Protein AF-D7CC21-F1 (afdb_monomer_lite)

Foldseek 3Di:
DCCPDPVNVVVVVVVVVVVVLVVCLCVPLVLVDDPDPDDVSNVVSVVVSVVVSVVVVVVCVVPDDPVPPPPQDPVNVVVVVVD

Radius of gyration: 17.33 Å; chains: 1; bounding box: 35×28×47 Å

Structure (mmCIF, N/CA/C/O backbone):
data_AF-D7CC21-F1
#
_entry.id   AF-D7CC21-F1
#
loop_
_atom_site.group_PDB
_atom_site.id
_atom_site.type_symbol
_atom_site.label_atom_id
_atom_site.label_alt_id
_atom_site.label_comp_id
_atom_site.label_asym_id
_atom_site.label_entity_id
_atom_site.label_seq_id
_atom_site.pdbx_PDB_ins_code
_atom_site.Cartn_x
_atom_site.Cartn_y
_atom_site.Cartn_z
_atom_site.occupancy
_atom_site.B_iso_or_equiv
_atom_site.auth_seq_id
_atom_site.auth_comp_id
_atom_site.auth_asym_id
_atom_site.auth_atom_id
_atom_site.pdbx_PDB_model_num
ATOM 1 N N . MET A 1 1 ? 2.351 -5.939 29.873 1.00 60.31 1 MET A N 1
ATOM 2 C CA . MET A 1 1 ? 0.920 -5.559 29.831 1.00 60.31 1 MET A CA 1
ATOM 3 C C . MET A 1 1 ? 0.668 -4.229 29.105 1.00 60.31 1 MET A C 1
ATOM 5 O O . MET A 1 1 ? -0.476 -3.931 28.821 1.00 60.31 1 MET A O 1
ATOM 9 N N . GLU A 1 2 ? 1.701 -3.476 28.704 1.00 66.31 2 GLU A N 1
ATOM 10 C CA . GLU A 1 2 ? 1.572 -2.191 27.978 1.00 66.31 2 GLU A CA 1
ATOM 11 C C . GLU A 1 2 ? 0.958 -2.297 26.565 1.00 66.31 2 GLU A C 1
ATOM 13 O O . GLU A 1 2 ? 0.400 -1.333 26.052 1.00 66.31 2 GLU A O 1
ATOM 18 N N . GLN A 1 3 ? 1.051 -3.467 25.916 1.00 64.31 3 GLN A N 1
ATOM 19 C CA . GLN A 1 3 ? 0.533 -3.681 24.554 1.00 64.31 3 GLN A CA 1
ATOM 20 C C . GLN A 1 3 ? -1.002 -3.683 24.471 1.00 64.31 3 GLN A C 1
ATOM 22 O O . GLN A 1 3 ? -1.556 -3.451 23.398 1.00 64.31 3 GLN A O 1
ATOM 27 N N . GLN A 1 4 ? -1.690 -3.941 25.588 1.00 73.38 4 GLN A N 1
ATOM 28 C CA . GLN A 1 4 ? -3.154 -3.907 25.642 1.00 73.38 4 GLN A CA 1
ATOM 29 C C . GLN A 1 4 ? -3.706 -2.492 25.849 1.00 73.38 4 GLN A C 1
ATOM 31 O O . GLN A 1 4 ? -4.896 -2.270 25.659 1.00 73.38 4 GLN A O 1
ATOM 36 N N . THR A 1 5 ? -2.853 -1.524 26.188 1.00 84.44 5 THR A N 1
ATOM 37 C CA . THR A 1 5 ? -3.269 -0.141 26.412 1.00 84.44 5 THR A CA 1
ATOM 38 C C . THR A 1 5 ? -3.652 0.526 25.088 1.00 84.44 5 THR A C 1
ATOM 40 O O . THR A 1 5 ? -2.903 0.465 24.110 1.00 84.44 5 THR A O 1
ATOM 43 N N . GLU A 1 6 ? -4.782 1.239 25.056 1.00 80.88 6 GLU A N 1
ATOM 44 C CA . GLU A 1 6 ? -5.281 1.922 23.850 1.00 80.88 6 GLU A CA 1
ATOM 45 C C . GLU A 1 6 ? -4.250 2.877 23.230 1.00 80.88 6 GLU A C 1
ATOM 47 O O . GLU A 1 6 ? -4.095 2.941 22.010 1.00 80.88 6 GLU A O 1
ATOM 52 N N . ALA A 1 7 ? -3.481 3.586 24.062 1.00 83.00 7 ALA A N 1
ATOM 53 C CA . ALA A 1 7 ? -2.419 4.481 23.606 1.00 83.00 7 ALA A CA 1
ATOM 54 C C . ALA A 1 7 ? -1.323 3.743 22.816 1.00 83.00 7 ALA A C 1
ATOM 56 O O . ALA A 1 7 ? -0.811 4.263 21.820 1.00 83.00 7 ALA A O 1
ATOM 57 N N . TRP A 1 8 ? -0.980 2.518 23.227 1.00 85.00 8 TRP A N 1
ATOM 58 C CA . TRP A 1 8 ? -0.021 1.675 22.520 1.00 85.00 8 TRP A CA 1
ATOM 59 C C . TRP A 1 8 ? -0.609 1.179 21.198 1.00 85.00 8 TRP A C 1
ATOM 61 O O . TRP A 1 8 ? 0.028 1.312 20.152 1.00 85.00 8 TRP A O 1
ATOM 71 N N . GLN A 1 9 ? -1.857 0.703 21.215 1.00 80.69 9 GLN A N 1
ATOM 72 C CA . GLN A 1 9 ? -2.555 0.233 20.016 1.00 80.69 9 GLN A CA 1
ATOM 73 C C . GLN A 1 9 ? -2.709 1.336 18.966 1.00 80.69 9 GLN A C 1
ATOM 75 O O . GLN A 1 9 ? -2.490 1.092 17.782 1.00 80.69 9 GLN A O 1
ATOM 80 N N . ARG A 1 10 ? -3.012 2.569 19.385 1.00 81.56 10 ARG A N 1
ATOM 81 C CA . ARG A 1 10 ? -3.159 3.719 18.482 1.00 81.56 10 ARG A CA 1
ATOM 82 C C . ARG A 1 10 ? -1.841 4.087 17.803 1.00 81.56 10 ARG A C 1
ATOM 84 O O . ARG A 1 10 ? -1.821 4.352 16.604 1.00 81.56 10 ARG A O 1
ATOM 91 N N . ARG A 1 11 ? -0.725 4.033 18.540 1.00 82.81 11 ARG A N 1
ATOM 92 C CA . ARG A 1 11 ? 0.626 4.207 17.975 1.00 82.81 11 ARG A CA 1
ATOM 93 C C . ARG A 1 11 ? 0.990 3.059 17.032 1.00 82.81 11 ARG A C 1
ATOM 95 O O . ARG A 1 11 ? 1.545 3.291 15.960 1.00 82.81 11 ARG A O 1
ATOM 102 N N . TYR A 1 12 ? 0.643 1.828 17.399 1.00 81.38 12 TYR A N 1
ATOM 103 C CA . TYR A 1 12 ? 0.931 0.643 16.595 1.00 81.38 12 TYR A CA 1
ATOM 104 C C . TYR A 1 12 ? 0.072 0.559 15.321 1.00 81.38 12 TYR A C 1
ATOM 106 O O . TYR A 1 12 ? 0.545 0.075 14.295 1.00 81.38 12 TYR A O 1
ATOM 114 N N . ALA A 1 13 ? -1.153 1.093 15.335 1.00 78.44 13 ALA A N 1
ATOM 115 C CA . ALA A 1 13 ? -2.061 1.102 14.188 1.00 78.44 13 ALA A CA 1
ATOM 116 C C . ALA A 1 13 ? -1.458 1.806 12.962 1.00 78.44 13 ALA A C 1
ATOM 118 O O . ALA A 1 13 ? -1.632 1.336 11.838 1.00 78.44 13 ALA A O 1
ATOM 119 N N . ILE A 1 14 ? -0.690 2.880 13.175 1.00 79.69 14 ILE A N 1
ATOM 120 C CA . ILE A 1 14 ? 0.023 3.595 12.106 1.00 79.69 14 ILE A CA 1
ATOM 121 C C . ILE A 1 14 ? 1.047 2.668 11.439 1.00 79.69 14 ILE A C 1
ATOM 123 O O . ILE A 1 14 ? 1.095 2.554 10.213 1.00 79.69 14 ILE A O 1
ATOM 127 N N . ARG A 1 15 ? 1.830 1.947 12.250 1.00 81.25 15 ARG A N 1
ATOM 128 C CA . ARG A 1 15 ? 2.837 0.994 11.766 1.00 81.25 15 ARG A CA 1
ATOM 129 C C . ARG A 1 15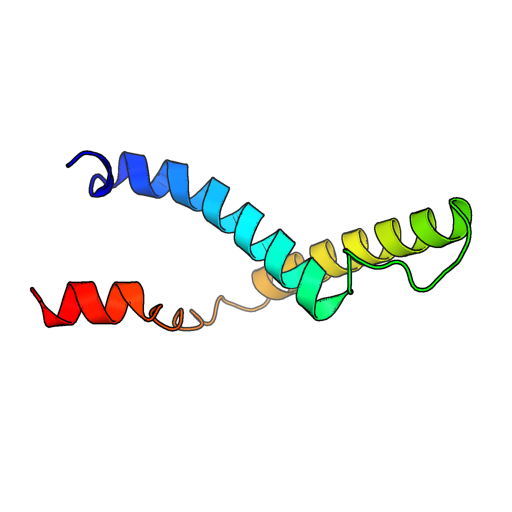 ? 2.194 -0.175 11.020 1.00 81.25 15 ARG A C 1
ATOM 131 O O . ARG A 1 15 ? 2.602 -0.486 9.903 1.00 81.25 15 ARG A O 1
ATOM 138 N N . ALA A 1 16 ? 1.154 -0.767 11.603 1.00 79.06 16 ALA A N 1
ATOM 139 C CA . ALA A 1 16 ? 0.398 -1.850 10.984 1.00 79.06 16 ALA A CA 1
ATOM 140 C C . ALA A 1 16 ? -0.222 -1.425 9.638 1.00 79.06 16 ALA A C 1
ATOM 142 O O . ALA A 1 16 ? -0.277 -2.222 8.703 1.00 79.06 16 ALA A O 1
ATOM 143 N N . GLY A 1 17 ? -0.639 -0.159 9.508 1.00 77.50 17 GLY A N 1
ATOM 144 C CA . GLY A 1 17 ? -1.136 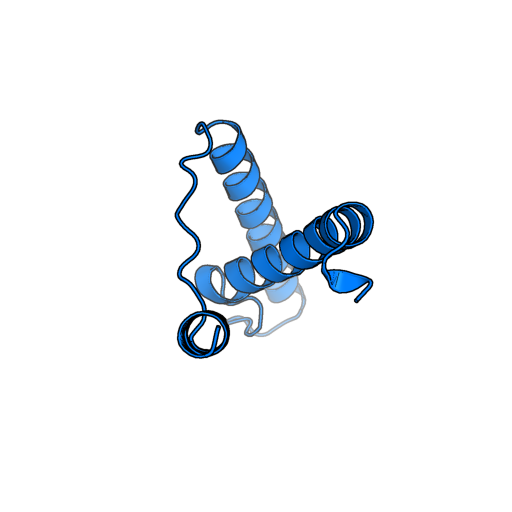0.404 8.251 1.00 77.50 17 GLY A CA 1
ATOM 145 C C . GLY A 1 17 ? -0.083 0.433 7.138 1.00 77.50 17 GLY A C 1
ATOM 146 O O . GLY A 1 17 ? -0.371 0.050 6.000 1.00 77.50 17 GLY A O 1
ATOM 147 N N . ILE A 1 18 ? 1.156 0.827 7.453 1.00 79.38 18 ILE A N 1
ATOM 148 C CA . ILE A 1 18 ? 2.265 0.826 6.481 1.00 79.38 18 ILE A CA 1
ATOM 149 C C . ILE A 1 18 ? 2.612 -0.607 6.061 1.00 79.38 18 ILE A C 1
ATOM 151 O O . ILE A 1 18 ? 2.740 -0.890 4.869 1.00 79.38 18 ILE A O 1
ATOM 155 N N . GLU A 1 19 ? 2.710 -1.531 7.017 1.00 82.38 19 GLU A N 1
ATOM 156 C CA . GLU A 1 19 ? 3.009 -2.940 6.739 1.00 82.38 19 GLU A CA 1
ATOM 157 C C . GLU A 1 19 ? 1.926 -3.590 5.858 1.00 82.38 19 GLU A C 1
ATOM 159 O O . GLU A 1 19 ? 2.249 -4.300 4.900 1.00 82.38 19 GLU A O 1
ATOM 164 N N . ALA A 1 20 ? 0.647 -3.285 6.107 1.00 77.50 20 ALA A N 1
ATOM 165 C CA . ALA A 1 20 ? -0.465 -3.733 5.270 1.00 77.50 20 ALA A CA 1
ATOM 166 C C . ALA A 1 20 ? -0.358 -3.201 3.829 1.00 77.50 20 ALA A C 1
ATOM 168 O O . ALA A 1 20 ? -0.504 -3.973 2.878 1.00 77.50 20 ALA A O 1
ATOM 169 N N . THR A 1 21 ? -0.018 -1.919 3.671 1.00 79.56 21 THR A N 1
ATOM 170 C CA . THR A 1 21 ? 0.165 -1.266 2.363 1.00 79.56 21 THR A CA 1
ATOM 171 C C . THR A 1 21 ? 1.301 -1.917 1.566 1.00 79.56 21 THR A C 1
ATOM 173 O O . THR A 1 21 ? 1.143 -2.255 0.392 1.00 79.56 21 THR A O 1
ATOM 176 N N . ILE A 1 22 ? 2.443 -2.176 2.210 1.00 79.88 22 ILE A N 1
ATOM 177 C CA . ILE A 1 22 ? 3.568 -2.882 1.579 1.00 79.88 22 ILE A CA 1
ATOM 178 C C . ILE A 1 22 ? 3.131 -4.286 1.145 1.00 79.88 22 ILE A C 1
ATOM 180 O O . ILE A 1 22 ? 3.426 -4.719 0.032 1.00 79.88 22 ILE A O 1
ATOM 184 N N . SER A 1 23 ? 2.394 -4.993 2.001 1.00 80.31 23 SER A N 1
ATOM 185 C CA . SER A 1 23 ? 1.876 -6.332 1.719 1.00 80.31 23 SER A CA 1
ATOM 186 C C . SER A 1 23 ? 0.948 -6.357 0.493 1.00 80.31 23 SER A C 1
ATOM 188 O O . SER A 1 23 ? 1.044 -7.261 -0.339 1.00 80.31 23 SER A O 1
ATOM 190 N N . GLN A 1 24 ? 0.081 -5.349 0.352 1.00 80.38 24 GLN A N 1
ATOM 191 C CA . GLN A 1 24 ? -0.787 -5.160 -0.813 1.00 80.38 24 GLN A CA 1
ATOM 192 C C . GLN A 1 24 ? 0.029 -4.891 -2.079 1.00 80.38 24 GLN A C 1
ATOM 194 O O . GLN A 1 24 ? -0.127 -5.612 -3.060 1.00 80.38 24 GLN A O 1
ATOM 199 N N . ASN A 1 25 ? 0.965 -3.942 -2.042 1.00 82.25 25 ASN A N 1
ATOM 200 C CA . ASN A 1 25 ? 1.795 -3.600 -3.201 1.00 82.25 25 ASN A CA 1
ATOM 201 C C . ASN A 1 25 ? 2.650 -4.784 -3.679 1.00 82.25 25 ASN A C 1
ATOM 203 O O . ASN A 1 25 ? 2.837 -4.989 -4.879 1.00 82.25 25 ASN A O 1
ATOM 207 N N . VAL A 1 26 ? 3.144 -5.613 -2.755 1.00 82.19 26 VAL A N 1
ATOM 208 C CA . VAL A 1 26 ? 3.881 -6.835 -3.104 1.00 82.19 26 VAL A CA 1
ATOM 209 C C . VAL A 1 26 ? 2.979 -7.861 -3.795 1.00 82.19 26 VAL A C 1
ATOM 211 O O . VAL A 1 26 ? 3.406 -8.438 -4.793 1.00 82.19 26 VAL A O 1
ATOM 214 N N . ARG A 1 27 ? 1.753 -8.088 -3.300 1.00 80.38 27 ARG A N 1
ATOM 215 C CA . ARG A 1 27 ? 0.827 -9.082 -3.874 1.00 80.38 27 ARG A CA 1
ATOM 216 C C . ARG A 1 27 ? 0.194 -8.632 -5.188 1.00 80.38 27 ARG A C 1
ATOM 218 O O . ARG A 1 27 ? 0.102 -9.438 -6.105 1.00 80.38 27 ARG A O 1
ATOM 225 N N . THR A 1 28 ? -0.233 -7.376 -5.275 1.00 78.38 28 THR A N 1
ATOM 226 C CA . THR A 1 28 ? -0.986 -6.853 -6.423 1.00 7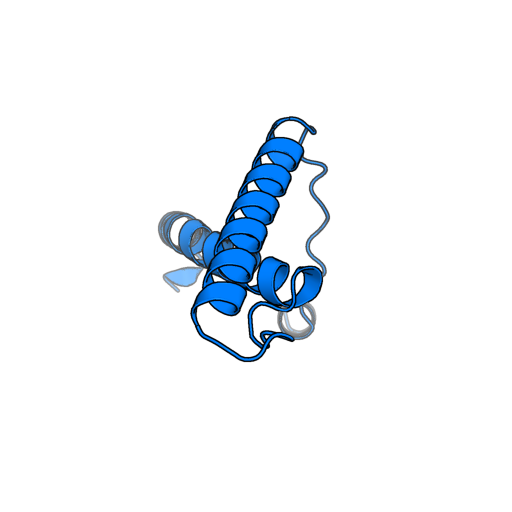8.38 28 THR A CA 1
ATOM 227 C C . THR A 1 28 ? -0.062 -6.395 -7.549 1.00 78.38 28 THR A C 1
ATOM 229 O O . THR A 1 28 ? -0.332 -6.666 -8.714 1.00 78.38 28 THR A O 1
ATOM 232 N N . CYS A 1 29 ? 1.054 -5.739 -7.217 1.00 72.19 29 CYS A N 1
ATOM 233 C CA . CYS A 1 29 ? 1.933 -5.106 -8.208 1.00 72.19 29 CYS A CA 1
ATOM 234 C C . CYS A 1 29 ? 3.284 -5.819 -8.374 1.00 72.19 29 CYS A C 1
ATOM 236 O O . CYS A 1 29 ? 4.093 -5.420 -9.209 1.00 72.19 29 CYS A O 1
ATOM 238 N N . GLY A 1 30 ? 3.561 -6.869 -7.590 1.00 76.31 30 GLY A N 1
ATOM 239 C CA . GLY A 1 30 ? 4.812 -7.621 -7.698 1.00 76.31 30 GLY A CA 1
ATOM 240 C C . GLY A 1 30 ? 6.052 -6.791 -7.351 1.00 76.31 30 GLY A C 1
ATOM 241 O O . GLY A 1 30 ? 7.112 -7.024 -7.927 1.00 76.31 30 GLY A O 1
ATOM 242 N N . LEU A 1 31 ? 5.937 -5.842 -6.410 1.00 76.38 31 LEU A N 1
ATOM 243 C CA . LEU A 1 31 ? 6.968 -4.843 -6.065 1.00 76.38 31 LEU A CA 1
ATOM 244 C C . LEU A 1 31 ? 8.386 -5.427 -5.866 1.00 76.38 31 LEU A C 1
ATOM 246 O O . LEU A 1 31 ? 9.375 -4.779 -6.181 1.00 76.38 31 LEU A O 1
ATOM 250 N N . ARG A 1 32 ? 8.505 -6.668 -5.372 1.00 77.12 32 ARG A N 1
ATOM 251 C CA . ARG A 1 32 ? 9.803 -7.324 -5.107 1.00 77.12 32 ARG A CA 1
ATOM 252 C C . ARG A 1 32 ? 10.517 -7.850 -6.355 1.00 77.12 32 ARG A C 1
ATOM 254 O O . ARG A 1 32 ? 11.672 -8.254 -6.256 1.00 77.12 32 ARG A O 1
ATOM 261 N N . ARG A 1 33 ? 9.849 -7.904 -7.511 1.00 74.25 33 ARG A N 1
ATOM 262 C CA . ARG A 1 33 ? 10.430 -8.431 -8.749 1.00 74.25 33 ARG A CA 1
ATOM 263 C C . ARG A 1 33 ? 10.024 -7.561 -9.935 1.00 74.25 33 ARG A C 1
ATOM 265 O O . ARG A 1 33 ? 8.916 -7.665 -10.457 1.00 74.25 33 ARG A O 1
ATOM 272 N N . SER A 1 34 ? 10.962 -6.736 -10.395 1.00 71.75 34 SER A N 1
ATOM 273 C CA . SER A 1 34 ? 10.836 -6.051 -11.682 1.00 71.75 34 SER A CA 1
ATOM 274 C C . SER A 1 34 ? 10.930 -7.083 -12.803 1.00 71.75 34 SER A C 1
ATOM 276 O O . SER A 1 34 ? 11.898 -7.842 -12.874 1.00 71.75 34 SER A O 1
ATOM 278 N N . ARG A 1 35 ? 9.909 -7.147 -13.665 1.00 74.06 35 ARG A N 1
ATOM 279 C CA . ARG A 1 35 ? 9.927 -8.019 -14.857 1.00 74.06 35 ARG A CA 1
ATOM 280 C C . ARG A 1 35 ? 10.806 -7.439 -15.970 1.00 74.06 35 ARG A C 1
ATOM 282 O O . ARG A 1 35 ? 11.078 -8.122 -16.953 1.00 74.06 35 ARG A O 1
ATOM 289 N N . TYR A 1 36 ? 11.261 -6.196 -15.811 1.00 74.81 36 TYR A N 1
ATOM 290 C CA . TYR A 1 36 ? 12.055 -5.477 -16.794 1.00 74.81 36 TYR A CA 1
ATOM 291 C C . TYR A 1 36 ? 13.527 -5.424 -16.390 1.00 74.81 36 TYR A C 1
ATOM 293 O O . TYR A 1 36 ? 13.873 -5.149 -15.243 1.00 74.81 36 TYR A O 1
ATOM 301 N N . ARG A 1 37 ? 14.412 -5.642 -17.365 1.00 76.12 37 ARG A N 1
ATOM 302 C CA . ARG A 1 37 ? 15.854 -5.428 -17.203 1.00 76.12 37 ARG A CA 1
ATOM 303 C C . ARG A 1 37 ? 16.175 -3.950 -17.449 1.00 76.12 37 ARG A C 1
ATOM 305 O O . ARG A 1 37 ? 15.733 -3.387 -18.450 1.00 76.12 37 ARG A O 1
ATOM 312 N N . GLY A 1 38 ? 16.930 -3.338 -16.536 1.00 82.56 38 GLY A N 1
ATOM 313 C CA . GLY A 1 38 ? 17.362 -1.937 -16.607 1.00 82.56 38 GLY A CA 1
ATOM 314 C C . GLY A 1 38 ? 16.681 -1.011 -15.590 1.00 82.56 38 GLY A C 1
ATOM 315 O O . GLY A 1 38 ? 15.485 -1.130 -15.301 1.00 82.56 38 GLY A O 1
ATOM 316 N N . LEU A 1 39 ? 17.459 -0.065 -15.052 1.00 82.69 39 LEU A N 1
ATOM 317 C CA . LEU A 1 39 ? 17.035 0.857 -13.989 1.00 82.69 39 LEU A CA 1
ATOM 318 C C . LEU A 1 39 ? 15.907 1.794 -14.433 1.00 82.69 39 LEU A C 1
ATOM 320 O O . LEU A 1 39 ? 14.942 1.960 -13.696 1.00 82.69 39 LEU A O 1
ATOM 324 N N . ALA A 1 40 ? 15.963 2.332 -15.654 1.00 83.75 40 ALA A N 1
ATOM 325 C CA . ALA A 1 40 ? 14.936 3.245 -16.165 1.00 83.75 40 ALA A CA 1
ATOM 326 C C . ALA A 1 40 ? 13.543 2.591 -16.238 1.00 83.75 40 ALA A C 1
ATOM 328 O O . ALA A 1 40 ? 12.555 3.159 -15.778 1.00 83.75 40 ALA A O 1
ATOM 329 N N . ARG A 1 41 ? 13.456 1.354 -16.746 1.00 80.94 41 ARG A N 1
ATOM 330 C CA . ARG A 1 41 ? 12.184 0.608 -16.814 1.00 80.94 41 ARG A CA 1
ATOM 331 C C . ARG A 1 41 ? 11.689 0.191 -15.430 1.00 80.94 41 ARG A C 1
ATOM 333 O O . ARG A 1 41 ? 10.491 0.213 -15.166 1.00 80.94 41 ARG A O 1
ATOM 340 N N . THR A 1 42 ? 12.617 -0.132 -14.531 1.00 84.31 42 THR A N 1
ATOM 341 C CA . THR A 1 42 ? 12.301 -0.447 -13.132 1.00 84.31 42 THR A CA 1
ATOM 342 C C . THR A 1 42 ? 11.774 0.785 -12.395 1.00 84.31 42 THR A C 1
ATOM 344 O O . THR A 1 42 ? 10.821 0.669 -11.631 1.00 84.31 42 THR A O 1
ATOM 347 N N . HIS A 1 43 ? 12.330 1.968 -12.653 1.00 84.38 43 HIS A N 1
ATOM 348 C CA . HIS A 1 43 ? 11.867 3.231 -12.084 1.00 84.38 43 HIS A CA 1
ATOM 349 C C . HIS A 1 43 ? 10.420 3.539 -12.488 1.00 84.38 43 HIS A C 1
ATOM 351 O O . HIS A 1 43 ? 9.581 3.795 -11.628 1.00 84.38 43 HIS A O 1
ATOM 357 N N . VAL A 1 44 ? 10.092 3.402 -13.778 1.00 85.81 44 VAL A N 1
ATOM 358 C CA . VAL A 1 44 ? 8.715 3.569 -14.273 1.00 85.81 44 VAL A CA 1
ATOM 359 C C . VAL A 1 44 ? 7.759 2.575 -13.603 1.00 85.81 44 VAL A C 1
ATOM 361 O O . VAL A 1 44 ? 6.689 2.973 -13.149 1.00 85.81 44 VAL A O 1
ATOM 364 N N . GLN A 1 45 ? 8.151 1.303 -13.455 1.00 85.44 45 GLN A N 1
ATOM 365 C CA . GLN A 1 45 ? 7.339 0.313 -12.734 1.00 85.44 45 GLN A CA 1
ATOM 366 C C . GLN A 1 45 ? 7.075 0.732 -11.277 1.00 85.44 45 GLN A C 1
ATOM 368 O O . GLN A 1 45 ? 5.955 0.571 -10.789 1.00 85.44 45 GLN A O 1
ATOM 373 N N . HIS A 1 46 ? 8.075 1.280 -10.581 1.00 86.25 46 HIS A N 1
ATOM 374 C CA . HIS A 1 46 ? 7.909 1.754 -9.205 1.00 86.25 46 HIS A CA 1
ATOM 375 C C . HIS A 1 46 ? 6.987 2.974 -9.122 1.00 86.25 46 HIS A C 1
ATOM 377 O O . HIS A 1 46 ? 6.117 2.995 -8.253 1.00 86.25 46 HIS A O 1
ATOM 383 N N . ILE A 1 47 ? 7.104 3.937 -10.045 1.00 88.50 47 ILE A N 1
ATOM 384 C CA . ILE A 1 47 ? 6.197 5.094 -10.114 1.00 88.50 47 ILE A CA 1
ATOM 385 C C . ILE A 1 47 ? 4.755 4.633 -10.330 1.00 88.50 47 ILE A C 1
ATOM 387 O O . ILE A 1 47 ? 3.862 5.042 -9.593 1.00 88.50 47 ILE A O 1
ATOM 391 N N . LEU A 1 48 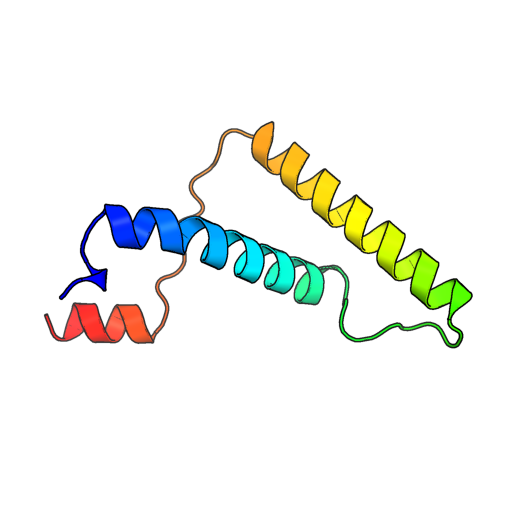? 4.523 3.743 -11.298 1.00 85.69 48 LEU A N 1
ATOM 392 C CA . LEU A 1 48 ? 3.185 3.215 -11.573 1.00 85.69 48 LEU A CA 1
ATOM 393 C C . LEU A 1 48 ? 2.631 2.417 -10.385 1.00 85.69 48 LEU A C 1
ATOM 395 O O . LEU A 1 48 ? 1.445 2.507 -10.086 1.00 85.69 48 LEU A O 1
ATOM 399 N N . THR A 1 49 ? 3.486 1.685 -9.664 1.00 85.25 49 THR A N 1
ATOM 400 C CA . THR A 1 49 ? 3.090 0.972 -8.438 1.00 85.25 49 THR A CA 1
ATOM 401 C C . THR A 1 49 ? 2.709 1.944 -7.317 1.00 85.25 49 THR A C 1
ATOM 403 O O . THR A 1 49 ? 1.712 1.729 -6.630 1.00 85.25 49 THR A O 1
ATOM 406 N N . ALA A 1 50 ? 3.460 3.036 -7.144 1.00 86.56 50 ALA A N 1
ATOM 407 C CA . ALA A 1 50 ? 3.134 4.084 -6.177 1.00 86.56 50 ALA A CA 1
ATOM 408 C C . ALA A 1 50 ? 1.816 4.792 -6.534 1.00 86.56 50 ALA A C 1
ATOM 410 O O . ALA A 1 50 ? 0.983 5.025 -5.659 1.00 86.56 50 ALA A O 1
ATO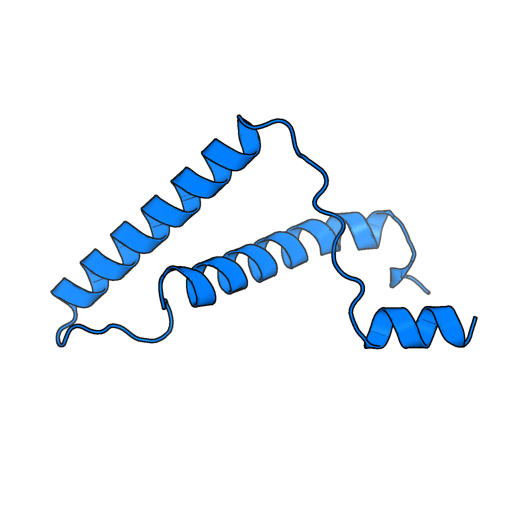M 411 N N . LEU A 1 51 ? 1.592 5.070 -7.821 1.00 88.44 51 LEU A N 1
ATOM 412 C CA . LEU A 1 51 ? 0.340 5.634 -8.322 1.00 88.44 51 LEU A CA 1
ATOM 413 C C . LEU A 1 51 ? -0.843 4.694 -8.054 1.00 88.44 51 LEU A C 1
ATOM 415 O O . LEU A 1 51 ? -1.845 5.131 -7.495 1.00 88.44 51 LEU A O 1
ATOM 419 N N . ALA A 1 52 ? -0.707 3.403 -8.373 1.00 86.25 52 ALA A N 1
ATOM 420 C CA . ALA A 1 52 ? -1.736 2.401 -8.102 1.00 86.25 52 ALA A CA 1
ATOM 421 C C . ALA A 1 52 ? -2.084 2.332 -6.606 1.00 86.25 52 ALA A C 1
ATOM 423 O O . ALA A 1 52 ? -3.260 2.344 -6.257 1.00 86.25 52 ALA A O 1
ATOM 424 N N . CYS A 1 53 ? -1.072 2.349 -5.731 1.00 84.19 53 CYS A N 1
ATOM 425 C CA . CYS A 1 53 ? -1.255 2.381 -4.280 1.00 84.19 53 CYS A CA 1
ATOM 426 C C . CYS A 1 53 ? -2.065 3.606 -3.823 1.00 84.19 53 CYS A C 1
ATOM 428 O O . CYS A 1 53 ? -2.997 3.476 -3.024 1.00 84.19 53 CYS A O 1
ATOM 430 N N . ASN A 1 54 ? -1.727 4.796 -4.327 1.00 85.69 54 ASN A N 1
ATOM 431 C CA . ASN A 1 54 ? -2.450 6.025 -3.997 1.00 85.69 54 ASN A CA 1
ATOM 432 C C . ASN A 1 54 ? -3.898 5.984 -4.501 1.00 85.69 54 ASN A C 1
ATOM 434 O O . ASN A 1 54 ? -4.804 6.334 -3.749 1.00 85.69 54 ASN A O 1
ATOM 438 N N . LEU A 1 55 ? -4.130 5.492 -5.722 1.00 85.75 55 LEU A N 1
ATOM 439 C CA . LEU A 1 55 ? -5.476 5.334 -6.278 1.00 85.75 55 LEU A CA 1
ATOM 440 C C . LEU A 1 55 ? -6.328 4.367 -5.454 1.00 85.75 55 LEU A C 1
ATOM 442 O O . LEU A 1 55 ? -7.467 4.698 -5.146 1.00 85.75 55 LEU A O 1
ATOM 446 N N . THR A 1 56 ? -5.783 3.219 -5.033 1.00 82.94 56 THR A N 1
ATOM 447 C CA . THR A 1 56 ? -6.513 2.295 -4.149 1.00 82.94 56 THR A CA 1
ATOM 448 C C . THR A 1 56 ? -6.868 2.935 -2.813 1.00 82.94 56 THR A C 1
ATOM 450 O O . THR A 1 56 ? -7.990 2.780 -2.359 1.00 82.94 56 THR A O 1
ATOM 453 N N . ARG A 1 57 ? -5.970 3.728 -2.214 1.00 79.88 57 ARG A N 1
ATOM 454 C CA . ARG A 1 57 ? -6.269 4.434 -0.956 1.00 79.88 57 ARG A CA 1
ATOM 455 C C . ARG A 1 57 ? -7.371 5.475 -1.110 1.00 79.88 57 ARG A C 1
ATOM 457 O O . ARG A 1 57 ? -8.178 5.635 -0.205 1.00 79.88 57 ARG A O 1
ATOM 464 N N . VAL A 1 58 ? -7.370 6.211 -2.220 1.00 84.38 58 VAL A N 1
ATOM 465 C CA . VAL A 1 58 ? -8.419 7.192 -2.515 1.00 84.38 58 VAL A CA 1
ATOM 466 C C . VAL A 1 58 ? -9.741 6.476 -2.778 1.00 84.38 58 VAL A C 1
ATOM 468 O O . VAL A 1 58 ? -10.761 6.886 -2.239 1.00 84.38 58 VAL A O 1
ATOM 471 N N . ALA A 1 59 ? -9.722 5.375 -3.531 1.00 84.44 59 ALA A N 1
ATOM 472 C CA . ALA A 1 59 ? -10.902 4.547 -3.756 1.00 84.44 59 ALA A CA 1
ATOM 473 C C . ALA A 1 59 ? -11.472 3.997 -2.439 1.00 84.44 59 ALA A C 1
ATOM 475 O O . ALA A 1 59 ? -12.671 4.107 -2.224 1.00 84.44 59 ALA A O 1
ATOM 476 N N . ASP A 1 60 ? -10.621 3.502 -1.536 1.00 81.06 60 ASP A N 1
ATOM 477 C CA . ASP A 1 60 ? -11.008 3.014 -0.204 1.00 81.06 60 ASP A CA 1
ATOM 478 C C . ASP A 1 60 ? -11.471 4.135 0.745 1.00 81.06 60 ASP A C 1
ATOM 480 O O . ASP A 1 60 ? -12.127 3.860 1.742 1.00 81.06 60 ASP A O 1
ATOM 484 N N . TRP A 1 61 ? -11.091 5.392 0.490 1.00 78.94 61 TRP A N 1
ATOM 485 C CA . TRP A 1 61 ? -11.565 6.548 1.259 1.00 78.94 61 TRP A CA 1
ATOM 486 C C . TRP A 1 61 ? -12.926 7.046 0.761 1.00 78.94 61 TRP A C 1
ATOM 488 O O . TRP A 1 61 ? -13.745 7.488 1.560 1.00 78.94 61 TRP A O 1
ATOM 498 N N . ILE A 1 62 ? -13.159 6.979 -0.554 1.00 85.06 62 ILE A N 1
ATOM 499 C CA . ILE A 1 62 ? -14.429 7.362 -1.188 1.00 85.06 62 ILE A CA 1
ATOM 500 C C . ILE A 1 62 ? -15.485 6.272 -0.985 1.00 85.06 62 ILE A C 1
ATOM 502 O O . ILE A 1 62 ? -16.653 6.574 -0.753 1.00 85.06 62 ILE A O 1
ATOM 506 N N . ALA A 1 63 ? -15.092 5.003 -1.093 1.00 80.44 63 ALA A N 1
ATOM 507 C CA . ALA A 1 63 ? -15.944 3.889 -0.725 1.00 80.44 63 ALA A CA 1
ATOM 508 C C . ALA A 1 63 ? -16.016 3.841 0.804 1.00 80.44 63 ALA A C 1
ATOM 510 O O . ALA A 1 63 ? -15.009 3.573 1.452 1.00 80.44 63 ALA A O 1
ATOM 511 N N . GLU A 1 64 ? -17.192 4.112 1.378 1.00 65.38 64 GLU A N 1
ATOM 512 C CA . GLU A 1 64 ? -17.449 3.958 2.816 1.00 65.38 64 GLU A CA 1
ATOM 513 C C . GLU A 1 64 ? -16.796 2.657 3.315 1.00 65.38 64 GLU A C 1
ATOM 515 O O . GLU A 1 64 ? -16.982 1.616 2.667 1.00 65.38 64 GLU A O 1
ATOM 520 N N . PRO A 1 65 ? -16.003 2.675 4.407 1.00 59.75 65 PRO A N 1
ATOM 521 C CA . PRO A 1 65 ? -15.234 1.518 4.822 1.00 59.75 65 PRO A CA 1
ATOM 522 C C . PRO A 1 65 ? -16.184 0.383 5.193 1.00 59.75 65 PRO A C 1
ATOM 524 O O . PRO A 1 65 ? -16.603 0.237 6.342 1.00 59.75 65 PRO A O 1
ATOM 527 N N . THR A 1 66 ? -16.464 -0.500 4.234 1.00 54.03 66 THR A N 1
ATOM 528 C CA . THR A 1 66 ? -16.839 -1.872 4.546 1.00 54.03 66 THR A CA 1
ATOM 529 C C . THR A 1 66 ? -15.683 -2.392 5.369 1.00 54.03 66 THR A C 1
ATOM 531 O O . THR A 1 66 ? -14.609 -2.671 4.835 1.00 54.03 66 THR A O 1
ATOM 534 N N . THR A 1 67 ? -15.883 -2.439 6.685 1.00 58.09 67 THR A N 1
ATOM 535 C CA . THR A 1 67 ? -15.001 -3.08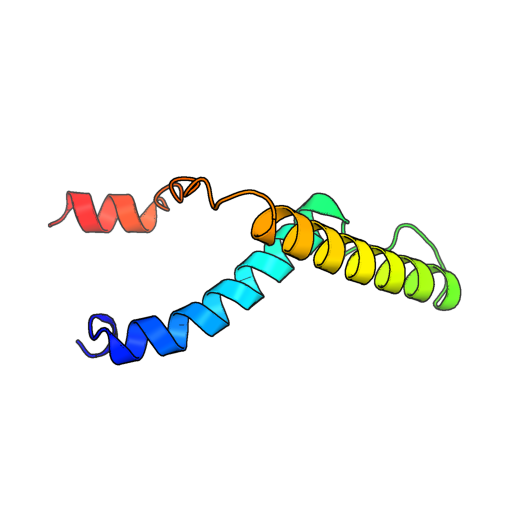0 7.647 1.00 58.09 67 THR A CA 1
ATOM 536 C C . THR A 1 67 ? -14.840 -4.511 7.174 1.00 58.09 67 THR A C 1
ATOM 538 O O . THR A 1 67 ? -15.603 -5.412 7.512 1.00 58.09 67 THR A O 1
ATOM 541 N N . THR A 1 68 ? -13.865 -4.726 6.296 1.00 57.12 68 THR A N 1
ATOM 542 C CA . THR A 1 68 ? -13.528 -6.041 5.796 1.00 57.12 68 THR A CA 1
ATOM 543 C C . THR A 1 68 ? -12.978 -6.733 7.016 1.00 57.12 68 THR A C 1
ATOM 545 O O . THR A 1 68 ? -11.874 -6.436 7.475 1.00 57.12 68 THR A O 1
ATOM 548 N N . ARG A 1 69 ? -13.826 -7.575 7.617 1.00 56.16 69 ARG A N 1
ATOM 549 C CA . ARG A 1 69 ? -13.527 -8.335 8.822 1.00 56.16 69 ARG A CA 1
ATOM 550 C C . ARG A 1 69 ? -12.142 -8.934 8.640 1.00 56.16 69 ARG A C 1
ATOM 552 O O . ARG A 1 69 ? -11.962 -9.826 7.805 1.00 56.16 69 ARG A O 1
ATOM 559 N N . ARG A 1 70 ? -11.150 -8.398 9.363 1.00 63.66 70 ARG A N 1
ATOM 560 C CA . ARG A 1 70 ? -9.781 -8.914 9.305 1.00 63.66 70 ARG A CA 1
ATOM 561 C C . ARG A 1 70 ? -9.891 -10.395 9.621 1.00 63.66 70 ARG A C 1
ATOM 563 O O . ARG A 1 70 ? -10.393 -10.750 10.686 1.00 63.66 70 ARG A O 1
ATOM 570 N N . ARG A 1 71 ? -9.478 -11.265 8.694 1.00 62.25 71 ARG A N 1
ATOM 571 C CA . ARG A 1 71 ? -9.399 -12.690 9.019 1.00 62.25 71 ARG A CA 1
ATOM 572 C C . ARG A 1 71 ? -8.462 -12.812 10.214 1.00 62.25 71 ARG A C 1
ATOM 574 O O . ARG A 1 71 ? -7.319 -12.361 10.138 1.00 62.25 71 ARG A O 1
ATOM 581 N N . SER A 1 72 ? -8.959 -13.394 11.300 1.00 67.06 72 SER A N 1
ATOM 582 C CA . SER A 1 72 ? -8.141 -13.725 12.458 1.00 67.06 72 SER A CA 1
ATOM 583 C C . SER A 1 72 ? -6.958 -14.569 11.989 1.00 67.06 72 SER A C 1
ATOM 585 O O . SER A 1 72 ? -7.130 -15.558 11.269 1.00 67.06 72 SER A O 1
ATOM 587 N N . THR A 1 73 ? -5.745 -14.167 12.359 1.00 77.06 73 THR A N 1
ATOM 588 C CA . THR A 1 73 ? -4.558 -14.984 12.099 1.00 77.06 73 THR A CA 1
ATOM 589 C C . THR A 1 73 ? -4.661 -16.285 12.899 1.00 77.06 73 THR A C 1
ATOM 591 O O . THR A 1 73 ? -5.336 -16.337 13.927 1.00 77.06 73 THR A O 1
ATOM 594 N N . ARG A 1 74 ? -3.982 -17.353 12.457 1.00 79.38 74 ARG A N 1
ATOM 595 C CA . ARG A 1 74 ? -3.968 -18.634 13.194 1.00 79.38 74 ARG A CA 1
ATOM 596 C C . ARG A 1 74 ? -3.490 -18.460 14.638 1.00 79.38 74 ARG A C 1
ATOM 598 O O . ARG A 1 74 ? -4.019 -19.093 15.536 1.00 79.38 74 ARG A O 1
ATOM 605 N N . PHE A 1 75 ? -2.542 -17.551 14.848 1.00 79.19 75 PHE A N 1
ATOM 606 C CA . PHE A 1 75 ? -2.059 -17.186 16.174 1.00 79.19 75 PHE A CA 1
ATOM 607 C C . PHE A 1 75 ? -3.151 -16.541 17.037 1.00 79.19 75 PHE A C 1
ATOM 609 O O . PHE A 1 75 ? -3.350 -16.954 18.170 1.00 79.19 75 PHE A O 1
ATOM 616 N N . HIS A 1 76 ? -3.917 -15.593 16.483 1.00 77.75 76 HIS A N 1
ATOM 617 C CA . HIS A 1 76 ? -5.046 -14.990 17.194 1.00 77.75 76 HIS A CA 1
ATOM 618 C C . HIS A 1 76 ? -6.098 -16.037 17.575 1.00 77.75 76 HIS A C 1
ATOM 620 O O . HIS A 1 76 ? -6.603 -16.005 18.688 1.00 77.75 76 HIS A O 1
ATOM 626 N N . ALA A 1 77 ? -6.400 -16.979 16.674 1.00 82.44 77 ALA A N 1
ATOM 627 C CA . ALA A 1 77 ? -7.333 -18.068 16.958 1.00 82.44 77 ALA A CA 1
ATOM 628 C C . ALA A 1 77 ? -6.842 -18.982 18.097 1.00 82.44 77 ALA A C 1
ATOM 630 O O . ALA A 1 77 ? -7.650 -19.397 18.921 1.00 82.44 77 ALA A O 1
ATOM 631 N N . LEU A 1 78 ? -5.532 -19.255 18.173 1.00 84.62 78 LEU A N 1
ATOM 632 C CA . LEU A 1 78 ? -4.937 -20.009 19.280 1.00 84.62 78 LEU A CA 1
ATOM 633 C C . LEU A 1 78 ? -5.052 -19.247 20.604 1.00 84.62 78 LEU A C 1
ATOM 635 O O . LEU A 1 78 ? -5.534 -19.819 21.571 1.00 84.62 78 LEU A O 1
ATOM 639 N N . CYS A 1 79 ? -4.693 -17.960 20.636 1.00 82.75 79 CYS A N 1
ATOM 640 C CA . CYS A 1 79 ? -4.788 -17.153 21.855 1.00 82.75 79 CYS A CA 1
ATOM 641 C C . CYS A 1 79 ? -6.225 -17.033 22.383 1.00 82.75 79 CYS A C 1
ATOM 643 O O . CYS A 1 79 ? -6.414 -17.036 23.593 1.00 82.75 79 CYS A O 1
ATOM 645 N N . THR A 1 80 ? -7.227 -16.947 21.499 1.00 78.50 80 THR A N 1
ATOM 646 C CA . THR A 1 80 ? -8.645 -16.914 21.899 1.00 78.50 80 THR A CA 1
ATOM 647 C C . THR A 1 80 ? -9.208 -18.279 22.281 1.00 78.50 80 THR A C 1
ATOM 649 O O . THR A 1 80 ? -10.215 -18.325 22.966 1.00 78.50 80 THR A O 1
ATOM 652 N N . ALA A 1 81 ? -8.615 -19.380 21.810 1.00 79.62 81 ALA A N 1
ATOM 653 C CA . ALA A 1 81 ? -9.046 -20.733 22.173 1.00 79.62 81 ALA A CA 1
ATOM 654 C C . ALA A 1 81 ? -8.489 -21.183 23.532 1.00 79.62 81 ALA A C 1
ATOM 656 O O . ALA A 1 81 ? -9.040 -22.083 24.155 1.00 79.62 81 ALA A O 1
ATOM 657 N N . THR A 1 82 ? -7.376 -20.585 23.964 1.00 69.31 82 THR A N 1
ATOM 658 C CA . THR A 1 82 ? -6.730 -20.849 25.258 1.00 69.31 82 THR A CA 1
ATOM 659 C C . THR A 1 82 ? -7.145 -19.881 26.370 1.00 69.31 82 THR A C 1
ATOM 661 O O . THR A 1 82 ? -6.630 -20.008 27.478 1.00 69.31 82 THR A O 1
ATOM 664 N N . ALA A 1 83 ? -7.995 -18.897 26.066 1.00 55.03 83 ALA A N 1
ATOM 665 C CA . ALA A 1 83 ? -8.542 -17.924 27.015 1.00 55.03 83 ALA A CA 1
ATOM 666 C C . ALA A 1 83 ? -9.955 -18.340 27.435 1.00 55.03 83 ALA A C 1
ATOM 668 O O . ALA A 1 83 ? -10.272 -18.161 28.630 1.00 55.03 83 ALA A O 1
#

pLDDT: mean 77.76, std 8.4, range [54.03, 88.5]

Secondary structure (DSSP, 8-state):
-GGGSHHHHHHHHHHHHHHHHHHHHHHHH-TT--SSSSHHHHHHHHHHHHHHHHHHHHHHHHS------PPPPHHHHHHHH--

Organism: Streptomyces bingchenggensis (strain BCW-1) (NCBI:txid749414)

InterPro domains:
  IPR025668 Transposase DDE domain [PF13751] (3-58)

Sequence (83 aa):
MEQQTEAWQRRYAIRAGIEATISQNVRTCGLRRSRYRGLARTHVQHILTALACNLTRVADWIAEPTTTRRRSTRFHALCTATA